Protein AF-A0A1I7K9C9-F1 (afdb_monomer)

Nearest PDB structures (foldseek):
  3zx6-assembly1_B  TM=3.290E-01  e=1.898E+00  Archaeoglobus fulgidus DSM 4304
  3ja6-assembly1_H  TM=3.611E-01  e=2.531E+00  Escherichia coli
  3ja6-assembly1_I  TM=2.956E-01  e=1.507E+00  Escherichia coli

pLDDT: mean 81.46, std 15.08, range [35.09, 97.94]

Structure (mmCIF, N/CA/C/O backbone):
data_AF-A0A1I7K9C9-F1
#
_entry.id   AF-A0A1I7K9C9-F1
#
loop_
_atom_site.group_PDB
_atom_site.id
_atom_site.type_symbol
_atom_site.label_atom_id
_atom_site.label_alt_id
_atom_site.label_comp_id
_atom_site.label_asym_id
_atom_site.label_entity_id
_atom_site.label_seq_id
_atom_site.pdbx_PDB_ins_code
_atom_site.Cartn_x
_atom_site.Cartn_y
_atom_site.Cartn_z
_atom_site.occupancy
_atom_site.B_iso_or_equiv
_atom_site.auth_seq_id
_atom_site.auth_comp_id
_atom_site.auth_asym_id
_atom_site.auth_atom_id
_atom_site.pdbx_PDB_model_num
ATOM 1 N N . MET A 1 1 ? 25.729 -10.335 -30.308 1.00 45.75 1 MET A N 1
ATOM 2 C CA . MET A 1 1 ? 26.594 -9.742 -29.262 1.00 45.75 1 MET A CA 1
ATOM 3 C C . MET A 1 1 ? 25.812 -9.815 -27.961 1.00 45.75 1 MET A C 1
ATOM 5 O O . MET A 1 1 ? 24.692 -9.328 -27.930 1.00 45.75 1 MET A O 1
ATOM 9 N N . SER A 1 2 ? 26.301 -10.582 -26.983 1.00 42.06 2 SER A N 1
ATOM 10 C CA . SER A 1 2 ? 25.492 -11.089 -25.861 1.00 42.06 2 SER A CA 1
ATOM 11 C C . SER A 1 2 ? 25.220 -10.016 -24.796 1.00 42.06 2 SER A C 1
ATOM 13 O O . SER A 1 2 ? 26.134 -9.273 -24.441 1.00 42.06 2 SER A O 1
ATOM 15 N N . ALA A 1 3 ? 23.995 -9.965 -24.261 1.00 51.50 3 ALA A N 1
ATOM 16 C CA . ALA A 1 3 ? 23.466 -8.933 -23.351 1.00 51.50 3 ALA A CA 1
ATOM 17 C C . ALA A 1 3 ? 24.266 -8.707 -22.042 1.00 51.50 3 ALA A C 1
ATOM 19 O O . ALA A 1 3 ? 24.081 -7.695 -21.374 1.00 51.50 3 ALA A O 1
ATOM 20 N N . ALA A 1 4 ? 25.206 -9.595 -21.705 1.00 53.59 4 ALA A N 1
ATOM 21 C CA . ALA A 1 4 ? 26.098 -9.479 -20.547 1.00 53.59 4 ALA A CA 1
ATOM 22 C C . ALA A 1 4 ? 27.213 -8.413 -20.687 1.00 53.59 4 ALA A C 1
ATOM 24 O O . ALA A 1 4 ? 27.973 -8.195 -19.748 1.00 53.59 4 ALA A O 1
ATOM 25 N N . THR A 1 5 ? 27.345 -7.751 -21.842 1.00 61.88 5 THR A N 1
ATOM 26 C CA . THR A 1 5 ? 28.444 -6.798 -22.105 1.00 61.88 5 THR A CA 1
ATOM 27 C C . THR A 1 5 ? 28.165 -5.374 -21.624 1.00 61.88 5 THR A C 1
ATOM 29 O O . THR A 1 5 ? 29.087 -4.703 -21.176 1.00 61.88 5 THR A O 1
ATOM 32 N N . ALA A 1 6 ? 26.917 -4.904 -21.662 1.00 66.69 6 ALA A N 1
ATOM 33 C CA . ALA A 1 6 ? 26.583 -3.517 -21.327 1.00 66.69 6 ALA A CA 1
ATOM 34 C C . ALA A 1 6 ? 26.898 -3.105 -19.867 1.00 66.69 6 ALA A C 1
ATOM 36 O O . ALA A 1 6 ? 27.544 -2.071 -19.686 1.00 66.69 6 ALA A O 1
ATOM 37 N N . PRO A 1 7 ? 26.529 -3.880 -18.823 1.00 73.06 7 PRO A N 1
ATOM 38 C CA . PRO A 1 7 ? 26.845 -3.503 -17.443 1.00 73.06 7 PRO A CA 1
ATOM 39 C C . PRO A 1 7 ? 28.347 -3.586 -17.141 1.00 73.06 7 PRO A C 1
ATOM 41 O O . PRO A 1 7 ? 28.883 -2.701 -16.484 1.00 73.06 7 PRO A O 1
ATOM 44 N N . ALA A 1 8 ? 29.050 -4.585 -17.687 1.00 76.06 8 ALA A N 1
ATOM 45 C CA . ALA A 1 8 ? 30.499 -4.711 -17.532 1.00 76.06 8 ALA A CA 1
ATOM 46 C C . ALA A 1 8 ? 31.256 -3.536 -18.179 1.00 7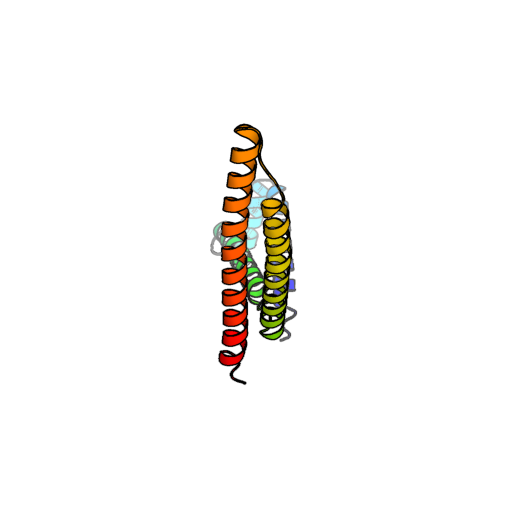6.06 8 ALA A C 1
ATOM 48 O O . ALA A 1 8 ? 32.211 -3.020 -17.602 1.00 76.06 8 ALA A O 1
ATOM 49 N N . LEU A 1 9 ? 30.798 -3.069 -19.347 1.00 78.31 9 LEU A N 1
ATOM 50 C CA . LEU A 1 9 ? 31.356 -1.893 -20.018 1.00 78.31 9 LEU A CA 1
ATOM 51 C C . LEU A 1 9 ? 31.087 -0.595 -19.243 1.00 78.31 9 LEU A C 1
ATOM 53 O O . LEU A 1 9 ? 31.959 0.270 -19.201 1.00 78.31 9 LEU A O 1
ATOM 57 N N . LEU A 1 10 ? 29.919 -0.458 -18.604 1.00 79.44 10 LEU A N 1
ATOM 58 C CA . LEU A 1 10 ? 29.615 0.695 -17.751 1.00 79.44 10 LEU A CA 1
ATOM 59 C C . LEU A 1 10 ? 30.524 0.729 -16.515 1.00 79.44 10 LEU A C 1
ATOM 61 O O . LEU A 1 10 ? 31.087 1.777 -16.204 1.00 79.44 10 LEU A O 1
ATOM 65 N N . THR A 1 11 ? 30.711 -0.414 -15.851 1.00 78.19 11 THR A N 1
ATOM 66 C CA . THR A 1 11 ? 31.623 -0.539 -14.705 1.00 78.19 11 THR A CA 1
ATOM 67 C C . THR A 1 11 ? 33.064 -0.209 -15.092 1.00 78.19 11 THR A C 1
ATOM 69 O O . THR A 1 11 ? 33.723 0.573 -14.408 1.00 78.19 11 THR A O 1
ATOM 72 N N . GLU A 1 12 ? 33.545 -0.731 -16.221 1.00 80.06 12 GLU A N 1
ATOM 73 C CA . GLU A 1 12 ? 34.889 -0.424 -16.718 1.00 80.06 12 GLU A CA 1
ATOM 74 C C . GLU A 1 12 ? 35.057 1.074 -17.022 1.00 80.06 12 GLU A C 1
ATOM 76 O O . GLU A 1 12 ? 36.062 1.689 -16.664 1.00 80.06 12 GLU A O 1
ATOM 81 N N . LEU A 1 13 ? 34.040 1.706 -17.611 1.00 81.69 13 LEU A N 1
ATOM 82 C CA . LEU A 1 13 ? 34.066 3.132 -17.929 1.00 81.69 13 LEU A CA 1
ATOM 83 C C . LEU A 1 13 ? 34.032 4.017 -16.665 1.00 81.69 13 LEU A C 1
ATOM 85 O O . LEU A 1 13 ? 34.717 5.044 -16.615 1.00 81.69 13 LEU A O 1
ATOM 89 N N . GLN A 1 14 ? 33.308 3.601 -15.620 1.00 80.00 14 GLN A N 1
ATOM 90 C CA . GLN A 1 14 ? 33.323 4.237 -14.296 1.00 80.00 14 GLN A CA 1
ATOM 91 C C . GLN A 1 14 ? 34.703 4.130 -13.630 1.00 80.00 14 GLN A C 1
ATOM 93 O O . GLN A 1 14 ? 35.229 5.133 -13.135 1.00 80.00 14 GLN A O 1
ATOM 98 N N . HIS A 1 15 ? 35.327 2.948 -13.663 1.00 82.38 15 HIS A N 1
ATOM 99 C CA . HIS A 1 15 ? 36.679 2.744 -13.139 1.00 82.38 15 HIS A CA 1
ATOM 100 C C . HIS A 1 15 ? 37.711 3.596 -13.883 1.00 82.38 15 HIS A C 1
ATOM 102 O O . HIS A 1 15 ? 38.498 4.305 -13.252 1.00 82.38 15 HIS A O 1
ATOM 108 N N . ALA A 1 16 ? 37.664 3.605 -15.217 1.00 80.12 16 ALA A N 1
ATOM 109 C CA . ALA A 1 16 ? 38.542 4.430 -16.038 1.00 80.12 16 ALA A CA 1
ATOM 110 C C . ALA A 1 16 ? 38.396 5.925 -15.703 1.00 80.12 16 ALA A C 1
ATOM 112 O O . ALA A 1 16 ? 39.396 6.635 -15.581 1.00 80.12 16 ALA A O 1
ATOM 113 N N . HIS A 1 17 ? 37.167 6.410 -15.493 1.00 80.88 17 HIS A N 1
ATOM 114 C CA . HIS A 1 17 ? 36.922 7.795 -15.086 1.00 80.88 17 HIS A CA 1
ATOM 115 C C . HIS A 1 17 ? 37.555 8.117 -13.720 1.00 80.88 17 HIS A C 1
ATOM 117 O O . HIS A 1 17 ? 38.246 9.131 -13.583 1.00 80.88 17 HIS A O 1
ATOM 123 N N . ALA A 1 18 ? 37.370 7.245 -12.725 1.00 80.44 18 ALA A N 1
ATOM 124 C CA . ALA A 1 18 ? 37.925 7.425 -11.383 1.00 80.44 18 ALA A CA 1
ATOM 125 C C . ALA A 1 18 ? 39.463 7.430 -11.379 1.00 80.44 18 ALA A C 1
ATOM 127 O O . ALA A 1 18 ? 40.081 8.295 -10.749 1.00 80.44 18 ALA A O 1
ATOM 128 N N . ILE A 1 19 ? 40.084 6.513 -12.124 1.00 82.12 19 ILE A N 1
ATOM 129 C CA . ILE A 1 19 ? 41.542 6.436 -12.279 1.00 82.12 19 ILE A CA 1
ATOM 130 C C . ILE A 1 19 ? 42.073 7.719 -12.921 1.00 82.12 19 ILE A C 1
ATOM 132 O O . ILE A 1 19 ? 42.960 8.361 -12.359 1.00 82.12 19 ILE A O 1
ATOM 136 N N . ILE A 1 20 ? 41.495 8.149 -14.048 1.00 80.81 20 ILE A N 1
ATOM 137 C CA . ILE A 1 20 ? 41.936 9.354 -14.765 1.00 80.81 20 ILE A CA 1
ATOM 138 C C . ILE A 1 20 ? 41.818 10.593 -13.874 1.00 80.81 20 ILE A C 1
ATOM 140 O O . ILE A 1 20 ? 42.755 11.389 -13.800 1.00 80.81 20 ILE A O 1
ATOM 144 N N . LYS A 1 21 ? 40.702 10.750 -13.154 1.00 80.50 21 LYS A N 1
ATOM 145 C CA . LYS A 1 21 ? 40.495 11.879 -12.238 1.00 80.50 21 LYS A CA 1
ATOM 146 C C . LYS A 1 21 ? 41.531 11.892 -11.112 1.00 80.50 21 LYS A C 1
ATOM 148 O O . LYS A 1 21 ? 42.078 12.947 -10.796 1.00 80.50 21 LYS A O 1
ATOM 153 N N . THR A 1 22 ? 41.835 10.725 -10.552 1.00 84.38 22 THR A N 1
ATOM 154 C CA . THR A 1 22 ? 42.831 10.568 -9.484 1.00 84.38 22 THR A CA 1
ATOM 155 C C . THR A 1 22 ? 44.238 10.892 -9.986 1.00 84.38 22 THR A C 1
ATOM 157 O O . THR A 1 22 ? 44.946 11.684 -9.366 1.00 84.38 22 THR A O 1
ATOM 160 N N . MET A 1 23 ? 44.621 10.360 -11.152 1.00 81.56 23 MET A N 1
ATOM 161 C CA . MET A 1 23 ? 45.909 10.651 -11.786 1.00 81.56 23 MET A CA 1
ATOM 162 C C . MET A 1 23 ? 46.056 12.144 -12.085 1.00 81.56 23 MET A C 1
ATOM 164 O O . MET A 1 23 ? 47.050 12.750 -11.699 1.00 81.56 23 MET A O 1
ATOM 168 N N . LEU A 1 24 ? 45.045 12.773 -12.693 1.00 81.06 24 LEU A N 1
ATOM 169 C CA . LEU A 1 24 ? 45.055 14.215 -12.953 1.00 81.06 24 LEU A CA 1
ATOM 170 C C . LEU A 1 24 ? 45.097 15.044 -11.663 1.00 81.06 24 LEU A C 1
ATOM 172 O O . LEU A 1 24 ? 45.649 16.140 -11.680 1.00 81.06 24 LEU A O 1
ATOM 176 N N . GLY A 1 25 ? 44.542 14.557 -10.552 1.00 81.50 25 GLY A N 1
ATOM 177 C CA . GLY A 1 25 ? 44.637 15.201 -9.239 1.00 81.50 25 GLY A CA 1
ATOM 178 C C . GLY A 1 25 ? 46.055 15.195 -8.657 1.00 81.50 25 GLY A C 1
ATOM 179 O O . GLY A 1 25 ? 46.455 16.180 -8.045 1.00 81.50 25 GLY A O 1
ATOM 180 N N . ALA A 1 26 ? 46.822 14.130 -8.905 1.00 87.75 26 ALA A N 1
ATOM 181 C CA . ALA A 1 26 ? 48.174 13.937 -8.375 1.00 87.75 26 ALA A CA 1
ATOM 182 C C . ALA A 1 26 ? 49.284 14.662 -9.166 1.00 87.75 26 ALA A C 1
ATOM 184 O O . ALA A 1 26 ? 50.393 14.824 -8.661 1.00 87.75 26 ALA A O 1
ATOM 185 N N . LEU A 1 27 ? 49.012 15.092 -10.403 1.00 87.00 27 LEU A N 1
ATOM 186 C CA . LEU A 1 27 ? 49.993 15.779 -11.250 1.00 87.00 27 LEU A CA 1
ATOM 187 C C . LEU A 1 27 ? 50.168 17.257 -10.879 1.00 87.00 27 LEU A C 1
ATOM 189 O O . LEU A 1 27 ? 49.214 17.950 -10.516 1.00 87.00 27 LEU A O 1
ATOM 193 N N . THR A 1 28 ? 51.378 17.780 -11.086 1.00 90.44 28 THR A N 1
ATOM 194 C CA . THR A 1 28 ? 51.625 19.228 -11.049 1.00 90.44 28 THR A CA 1
ATOM 195 C C . THR A 1 28 ? 51.017 19.920 -12.272 1.00 90.44 28 THR A C 1
ATOM 197 O O . THR A 1 28 ? 50.738 19.294 -13.295 1.00 90.44 28 THR A O 1
ATOM 200 N N . ILE A 1 29 ? 50.836 21.240 -12.206 1.00 83.19 29 ILE A N 1
ATOM 201 C CA . ILE A 1 29 ? 50.250 22.027 -13.307 1.00 83.19 29 ILE A CA 1
ATOM 202 C C . ILE A 1 29 ? 51.055 21.868 -14.611 1.00 83.19 29 ILE A C 1
ATOM 204 O O . ILE A 1 29 ? 50.475 21.658 -15.674 1.00 83.19 29 ILE A O 1
ATOM 208 N N . GLN A 1 30 ? 52.387 21.884 -14.529 1.00 86.44 30 GLN A N 1
ATOM 209 C CA . GLN A 1 30 ? 53.274 21.705 -15.687 1.00 86.44 30 GLN A CA 1
ATOM 210 C C . GLN A 1 30 ? 53.139 20.305 -16.304 1.00 86.44 30 GLN A C 1
ATOM 212 O O . GLN A 1 30 ? 53.105 20.159 -17.525 1.00 86.44 30 GLN A O 1
ATOM 217 N N . GLN A 1 31 ? 53.002 19.270 -15.470 1.00 84.75 31 GLN A N 1
ATOM 218 C CA . GLN A 1 31 ? 52.767 17.903 -15.939 1.00 84.75 31 GLN A CA 1
ATOM 219 C C . GLN A 1 31 ? 51.393 17.763 -16.607 1.00 84.75 31 GLN A C 1
ATOM 221 O O . GLN A 1 31 ? 51.292 17.107 -17.641 1.00 84.75 31 GLN A O 1
ATOM 226 N N . LYS A 1 32 ? 50.351 18.422 -16.080 1.00 82.19 32 LYS A N 1
ATOM 227 C CA . LYS A 1 32 ? 49.022 18.450 -16.716 1.00 82.19 32 LYS A CA 1
ATOM 228 C C . LYS A 1 32 ? 49.057 19.128 -18.088 1.00 82.19 32 LYS A C 1
ATOM 230 O O . LYS A 1 32 ? 48.455 18.599 -19.017 1.00 82.19 32 LYS A O 1
ATOM 235 N N . SER A 1 33 ? 49.796 20.234 -18.236 1.00 79.62 33 SER A N 1
ATOM 236 C CA . SER A 1 33 ? 49.986 20.912 -19.534 1.00 79.62 33 SER A CA 1
ATOM 237 C C .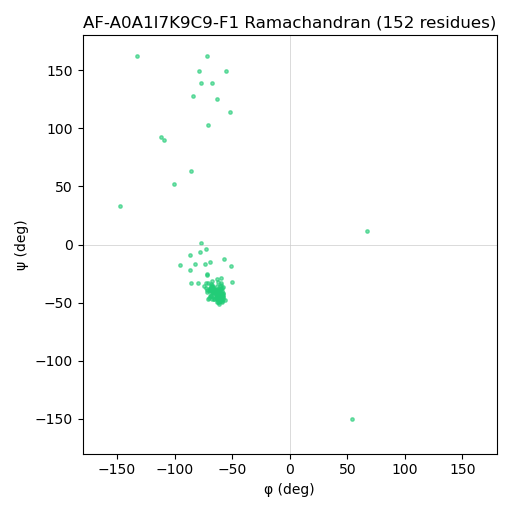 SER A 1 33 ? 50.629 19.985 -20.563 1.00 79.62 33 SER A C 1
ATOM 239 O O . SER A 1 33 ? 50.116 19.822 -21.666 1.00 79.62 33 SER A O 1
ATOM 241 N N . LYS A 1 34 ? 51.696 19.279 -20.170 1.00 84.50 34 LYS A N 1
ATOM 242 C CA . LYS A 1 34 ? 52.381 18.325 -21.049 1.00 84.50 34 LYS A CA 1
ATOM 243 C C . LYS A 1 34 ? 51.481 17.157 -21.468 1.00 84.50 34 LYS A C 1
ATOM 245 O O . LYS A 1 34 ? 51.501 16.750 -22.625 1.00 84.50 34 LYS A O 1
ATOM 250 N N . VAL A 1 35 ? 50.676 16.626 -20.544 1.00 82.62 35 VAL A N 1
ATOM 251 C CA . VAL A 1 35 ? 49.682 15.583 -20.855 1.00 82.62 35 VAL A CA 1
ATOM 252 C C . VAL A 1 35 ? 48.629 16.111 -21.832 1.00 82.62 35 VAL A C 1
ATOM 254 O O . VAL A 1 35 ? 48.263 15.407 -22.769 1.00 82.62 35 VAL A O 1
ATOM 257 N N . HIS A 1 36 ? 48.170 17.351 -21.659 1.00 77.88 36 HIS A N 1
ATOM 258 C CA . HIS A 1 36 ? 47.221 17.977 -22.578 1.00 77.88 36 HIS A CA 1
ATOM 259 C C . H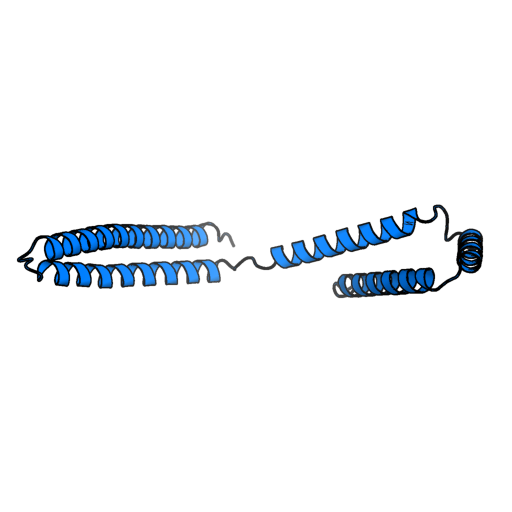IS A 1 36 ? 47.792 18.108 -23.999 1.00 77.88 36 HIS A C 1
ATOM 261 O O . HIS A 1 36 ? 47.142 17.687 -24.954 1.00 77.88 36 HIS A O 1
ATOM 267 N N . GLU A 1 37 ? 49.025 18.598 -24.136 1.00 79.56 37 GLU A N 1
ATOM 268 C CA . GLU A 1 37 ? 49.725 18.711 -25.423 1.00 79.56 37 GLU A CA 1
ATOM 269 C C . GLU A 1 37 ? 49.899 17.349 -26.111 1.00 79.56 37 GLU A C 1
ATOM 271 O O . GLU A 1 37 ? 49.659 17.224 -27.310 1.00 79.56 37 GLU A O 1
ATOM 276 N N . GLN A 1 38 ? 50.252 16.302 -25.357 1.00 81.75 38 GLN A N 1
ATOM 277 C CA . GLN A 1 38 ? 50.383 14.943 -25.894 1.00 81.75 38 GLN A CA 1
ATOM 278 C C . GLN A 1 38 ? 49.042 14.367 -26.365 1.00 81.75 38 GLN A C 1
ATOM 280 O O . GLN A 1 38 ? 48.978 13.738 -27.421 1.00 81.75 38 GLN A O 1
ATOM 285 N N . LEU A 1 39 ? 47.961 14.599 -25.616 1.00 76.94 39 LEU A N 1
ATOM 286 C CA . LEU A 1 39 ? 46.616 14.173 -26.011 1.00 76.94 39 LEU A CA 1
ATOM 287 C C . LEU A 1 39 ? 46.100 14.952 -27.230 1.00 76.94 39 LEU A C 1
ATOM 289 O O . LEU A 1 39 ? 45.393 14.377 -28.060 1.00 76.94 39 LEU A O 1
ATOM 293 N N . ALA A 1 40 ? 46.458 16.232 -27.359 1.00 73.69 40 ALA A N 1
ATOM 294 C CA . ALA A 1 40 ? 46.161 17.044 -28.537 1.00 73.69 40 ALA A CA 1
ATOM 295 C C . ALA A 1 40 ? 46.938 16.552 -29.767 1.00 73.69 40 ALA A C 1
ATOM 297 O O . ALA A 1 40 ? 46.337 16.316 -30.812 1.00 73.69 40 ALA A O 1
ATOM 298 N N . ALA A 1 41 ? 48.240 16.291 -29.624 1.00 77.44 41 ALA A N 1
ATOM 299 C CA . ALA A 1 41 ? 49.080 15.747 -30.693 1.00 77.44 41 ALA A CA 1
ATOM 300 C C . ALA A 1 41 ? 48.623 14.354 -31.164 1.00 77.44 41 ALA A C 1
ATOM 302 O O . ALA A 1 41 ? 48.725 14.035 -32.345 1.00 77.44 41 ALA A O 1
ATOM 303 N N . ALA A 1 42 ? 48.072 13.538 -30.261 1.00 76.00 42 ALA A N 1
ATOM 304 C CA . ALA A 1 42 ? 47.489 12.239 -30.590 1.00 76.00 42 ALA A CA 1
ATOM 305 C C . ALA A 1 42 ? 46.091 12.328 -31.243 1.00 76.00 42 ALA A C 1
ATOM 307 O O . ALA A 1 42 ? 45.472 11.295 -31.493 1.00 76.00 42 ALA A O 1
ATOM 308 N N . GLY A 1 43 ? 45.549 13.533 -31.467 1.00 67.00 43 GLY A N 1
ATOM 309 C CA . GLY A 1 43 ? 44.196 13.735 -32.003 1.00 67.00 43 GLY A CA 1
ATOM 310 C C . GLY A 1 43 ? 43.077 13.298 -31.048 1.00 67.00 43 GLY A C 1
ATOM 311 O O . GLY A 1 43 ? 41.917 13.205 -31.438 1.00 67.00 43 GLY A O 1
ATOM 312 N N . VAL A 1 44 ? 43.410 13.018 -29.784 1.00 67.81 44 VAL A N 1
ATOM 313 C CA . VAL A 1 44 ? 42.465 12.568 -28.751 1.00 67.81 44 VAL A CA 1
ATOM 314 C C . VAL A 1 44 ? 41.801 13.764 -28.056 1.00 67.81 44 VAL A C 1
ATOM 316 O O . VAL A 1 44 ? 40.706 13.629 -27.502 1.00 67.81 44 VAL A O 1
ATOM 319 N N . SER A 1 45 ? 42.428 14.943 -28.105 1.00 57.22 45 SER A N 1
ATOM 320 C CA . SER A 1 45 ? 41.904 16.194 -27.551 1.00 57.22 45 SER A CA 1
ATOM 321 C C . SER A 1 45 ? 41.498 17.165 -28.659 1.00 57.22 45 SER A C 1
ATOM 323 O O . SER A 1 45 ? 42.298 17.994 -29.078 1.00 57.22 45 SER A O 1
ATOM 325 N N . GLY A 1 46 ? 40.238 17.086 -29.091 1.00 52.28 46 GLY A N 1
ATOM 326 C CA . GLY A 1 46 ? 39.599 18.171 -29.841 1.00 52.28 46 GLY A CA 1
ATOM 327 C C . GLY A 1 46 ? 39.106 19.311 -28.940 1.00 52.28 46 GLY A C 1
ATOM 328 O O . GLY A 1 46 ? 39.167 20.461 -29.349 1.00 52.28 46 GLY A O 1
ATOM 329 N N . GLU A 1 47 ? 38.657 19.023 -27.705 1.00 51.81 47 GLU A N 1
ATOM 330 C CA . GLU A 1 47 ? 37.849 19.992 -26.932 1.00 51.81 47 GLU A CA 1
ATOM 331 C C . GLU A 1 47 ? 38.037 19.957 -25.394 1.00 51.81 47 GLU A C 1
ATOM 333 O O . GLU A 1 47 ? 37.102 20.217 -24.644 1.00 51.81 47 GLU A O 1
ATOM 338 N N . GLY A 1 48 ? 39.230 19.655 -24.866 1.00 55.66 48 GLY A N 1
ATOM 339 C CA . GLY A 1 48 ? 39.563 19.937 -23.451 1.00 55.66 48 GLY A CA 1
ATOM 340 C C . GLY A 1 48 ? 38.606 19.370 -22.372 1.00 55.66 48 GLY A C 1
ATOM 341 O O . GLY A 1 48 ? 38.005 18.309 -22.543 1.00 55.66 48 GLY A O 1
ATOM 342 N N . MET A 1 49 ? 38.501 20.063 -21.222 1.00 48.03 49 MET A N 1
ATOM 343 C CA . MET A 1 49 ? 37.723 19.692 -20.010 1.00 48.03 49 MET A CA 1
ATOM 344 C C . MET A 1 49 ? 36.248 19.316 -20.267 1.00 48.03 49 MET A C 1
ATOM 346 O O . MET A 1 49 ? 35.635 18.632 -19.447 1.00 48.03 49 MET A O 1
ATOM 350 N N . THR A 1 50 ? 35.698 19.704 -21.413 1.00 53.94 50 THR A N 1
ATOM 351 C CA . THR A 1 50 ? 34.341 19.397 -21.886 1.00 53.94 50 THR A CA 1
ATOM 352 C C . THR A 1 50 ? 34.102 17.886 -21.989 1.00 53.94 50 THR A C 1
ATOM 354 O O . THR A 1 50 ? 33.085 17.383 -21.516 1.00 53.94 50 THR A O 1
ATOM 357 N N . ARG A 1 51 ? 35.113 17.113 -22.410 1.00 64.44 51 ARG A N 1
ATOM 358 C CA . ARG A 1 51 ? 34.995 15.654 -22.592 1.00 64.44 51 ARG A CA 1
ATOM 359 C C . ARG A 1 51 ? 34.920 14.857 -21.283 1.00 64.44 51 ARG A C 1
ATOM 361 O O . ARG A 1 51 ? 34.389 13.748 -21.253 1.00 64.44 51 ARG A O 1
ATOM 368 N N . ALA A 1 52 ? 35.469 15.387 -20.187 1.00 61.69 52 ALA A N 1
ATOM 369 C CA . ALA A 1 52 ? 35.343 14.763 -18.867 1.00 61.69 52 ALA A CA 1
ATOM 370 C C . ALA A 1 52 ? 33.915 14.911 -18.319 1.00 61.69 52 ALA A C 1
ATOM 372 O O . ALA A 1 52 ? 33.377 13.954 -17.761 1.00 61.69 52 ALA A O 1
ATOM 373 N N . ASN A 1 53 ? 33.301 16.076 -18.547 1.00 59.84 53 ASN A N 1
ATOM 374 C CA . ASN A 1 53 ? 31.909 16.351 -18.195 1.00 59.84 53 ASN A CA 1
ATOM 375 C C . ASN A 1 53 ? 30.942 15.556 -19.084 1.00 59.84 53 ASN A C 1
ATOM 377 O O . ASN A 1 53 ? 29.989 14.976 -18.578 1.00 59.84 53 ASN A O 1
ATOM 381 N N . GLU A 1 54 ? 31.232 15.428 -20.381 1.00 66.81 54 GLU A N 1
ATOM 382 C CA . GLU A 1 54 ? 30.473 14.561 -21.293 1.00 66.81 54 GLU A CA 1
ATOM 383 C C . GLU A 1 54 ? 30.525 13.091 -20.868 1.00 66.81 54 GLU A C 1
ATOM 385 O O . GLU A 1 54 ? 29.505 12.408 -20.863 1.00 66.81 54 GLU A O 1
ATOM 390 N N . ARG A 1 55 ? 31.698 12.588 -20.457 1.00 73.38 55 ARG A N 1
ATOM 391 C CA . ARG A 1 55 ? 31.819 11.215 -19.939 1.00 73.38 55 ARG A CA 1
ATOM 392 C C . ARG A 1 55 ? 31.008 11.012 -18.668 1.00 73.38 55 ARG A C 1
ATOM 394 O O . ARG A 1 55 ? 30.396 9.960 -18.524 1.00 73.38 55 ARG A O 1
ATOM 401 N N . LEU A 1 56 ? 30.998 11.994 -17.767 1.00 73.50 56 LEU A N 1
ATOM 402 C CA . LEU A 1 56 ? 30.166 11.938 -16.569 1.00 73.50 56 LEU A CA 1
ATOM 403 C C . LEU A 1 56 ? 28.677 11.896 -16.943 1.00 73.50 56 LEU A C 1
ATOM 405 O O . LEU A 1 56 ? 27.971 11.008 -16.476 1.00 73.50 56 LEU A O 1
ATOM 409 N N . ALA A 1 57 ? 28.237 12.751 -17.870 1.00 74.69 57 ALA A N 1
ATOM 410 C CA . ALA A 1 57 ? 26.860 12.760 -18.361 1.00 74.69 57 ALA A CA 1
ATOM 411 C C . ALA A 1 57 ? 26.454 11.422 -19.013 1.00 74.69 57 ALA A C 1
ATOM 413 O O . ALA A 1 57 ? 25.342 10.940 -18.808 1.00 74.69 57 ALA A O 1
ATOM 414 N N . VAL A 1 58 ? 27.363 10.774 -19.754 1.00 81.12 58 VAL A N 1
ATOM 415 C CA . VAL A 1 58 ? 27.130 9.440 -20.338 1.00 81.12 58 VAL A CA 1
ATOM 416 C C . VAL A 1 58 ? 27.020 8.358 -19.257 1.00 81.12 58 VAL A C 1
ATOM 418 O O . VAL A 1 58 ? 26.148 7.495 -19.353 1.00 81.12 58 VAL A O 1
ATOM 421 N N . ILE A 1 59 ? 27.862 8.400 -18.218 1.00 80.31 59 ILE A N 1
ATOM 422 C CA . ILE A 1 59 ? 27.775 7.474 -17.075 1.00 80.31 59 ILE A CA 1
ATOM 423 C C . ILE A 1 59 ? 26.441 7.647 -16.347 1.00 80.31 59 ILE A C 1
ATOM 425 O O . ILE A 1 59 ? 25.780 6.655 -16.036 1.00 80.31 59 ILE A O 1
ATOM 429 N N . GLU A 1 60 ? 26.042 8.888 -16.077 1.00 80.38 60 GLU A N 1
ATOM 430 C CA . GLU A 1 60 ? 24.795 9.213 -15.382 1.00 80.38 60 GLU A CA 1
ATOM 431 C C . GLU A 1 60 ? 23.576 8.748 -16.185 1.00 80.38 60 GLU A C 1
ATOM 433 O O . GLU A 1 60 ? 22.721 8.044 -15.645 1.00 80.38 60 GLU A O 1
ATOM 438 N N . ALA A 1 61 ? 23.538 9.035 -17.491 1.00 80.00 61 ALA A N 1
ATOM 439 C CA . ALA A 1 61 ? 22.468 8.588 -18.379 1.00 80.00 61 ALA A CA 1
ATOM 440 C C . ALA A 1 61 ? 22.370 7.053 -18.449 1.00 80.00 61 ALA A C 1
ATOM 442 O O . ALA A 1 61 ? 21.280 6.494 -18.317 1.00 80.00 61 ALA A O 1
ATOM 443 N N . ALA A 1 62 ? 23.501 6.355 -18.592 1.00 79.94 62 ALA A N 1
ATOM 444 C CA . ALA A 1 62 ? 23.530 4.894 -18.647 1.00 79.94 62 ALA A CA 1
ATOM 445 C C . ALA A 1 62 ? 23.126 4.246 -17.310 1.00 79.94 62 ALA A C 1
ATOM 447 O O . ALA A 1 62 ? 22.427 3.231 -17.293 1.00 79.94 62 ALA A O 1
ATOM 448 N N . THR A 1 63 ? 23.518 4.849 -16.184 1.00 78.88 63 THR A N 1
ATOM 449 C CA . THR A 1 63 ? 23.148 4.375 -14.841 1.00 78.88 63 THR A CA 1
ATOM 450 C C . THR A 1 63 ? 21.653 4.563 -14.585 1.00 78.88 63 THR A C 1
ATOM 452 O O . THR A 1 63 ? 20.990 3.627 -14.136 1.00 78.88 63 THR A O 1
ATOM 455 N N . ALA A 1 64 ? 21.096 5.725 -14.940 1.00 77.25 64 ALA A N 1
ATOM 456 C CA . ALA A 1 64 ? 19.662 5.989 -14.835 1.00 77.25 64 ALA A CA 1
ATOM 457 C C . ALA A 1 64 ? 18.843 5.009 -15.691 1.00 77.25 64 ALA A C 1
ATOM 459 O O . ALA A 1 64 ? 17.825 4.483 -15.245 1.00 77.25 64 ALA A O 1
ATOM 460 N N . GLN A 1 65 ? 19.317 4.692 -16.897 1.00 75.81 65 GLN A N 1
ATOM 461 C CA . GLN A 1 65 ? 18.649 3.742 -17.783 1.00 75.81 65 GLN A CA 1
ATOM 462 C C . GLN A 1 65 ? 18.696 2.301 -17.247 1.00 75.81 65 GLN A C 1
ATOM 464 O O . GLN A 1 65 ? 17.700 1.584 -17.334 1.00 75.81 65 GLN A O 1
ATOM 469 N N . ALA A 1 66 ? 19.803 1.889 -16.621 1.00 69.06 66 ALA A N 1
ATOM 470 C CA . ALA A 1 66 ? 19.909 0.591 -15.951 1.00 69.06 66 ALA A CA 1
ATOM 471 C C . ALA A 1 66 ? 18.999 0.487 -14.709 1.00 69.06 66 ALA A C 1
ATOM 473 O O . ALA A 1 66 ? 18.399 -0.562 -14.459 1.00 69.06 66 ALA A O 1
ATOM 474 N N . GLN A 1 67 ? 18.849 1.579 -13.953 1.00 68.88 67 GLN A N 1
ATOM 475 C CA . GLN A 1 67 ? 17.935 1.660 -12.808 1.00 68.88 67 GLN A CA 1
ATOM 476 C C . GLN A 1 67 ? 16.470 1.611 -13.245 1.00 68.88 67 GLN A C 1
ATOM 478 O O . GLN A 1 67 ? 15.686 0.862 -12.667 1.00 68.88 67 GLN A O 1
ATOM 483 N N . LEU A 1 68 ? 16.114 2.341 -14.304 1.00 66.12 68 LEU A N 1
ATOM 484 C CA . LEU A 1 68 ? 14.784 2.289 -14.906 1.00 66.12 68 LEU A CA 1
ATOM 485 C C . LEU A 1 68 ? 14.469 0.886 -15.428 1.00 66.12 68 LEU A C 1
ATOM 487 O O . LEU A 1 68 ? 13.390 0.372 -15.151 1.00 66.12 68 LEU A O 1
ATOM 491 N N . ALA A 1 69 ? 15.410 0.220 -16.102 1.00 64.00 69 ALA A N 1
ATOM 492 C CA . ALA A 1 69 ? 15.238 -1.162 -16.553 1.00 64.00 69 ALA A CA 1
ATOM 493 C C . ALA A 1 69 ? 15.062 -2.152 -15.385 1.00 64.00 69 ALA A C 1
ATOM 495 O O . ALA A 1 69 ? 14.260 -3.079 -15.481 1.00 64.00 69 ALA A O 1
ATOM 496 N N . SER A 1 70 ? 15.750 -1.927 -14.261 1.00 58.53 70 SER A N 1
ATOM 497 C CA . SER A 1 70 ? 15.604 -2.750 -13.050 1.00 58.53 70 SER A CA 1
ATOM 498 C C . SER A 1 70 ? 14.272 -2.500 -12.328 1.00 58.53 70 SER A C 1
ATOM 500 O O . SER A 1 70 ? 13.645 -3.447 -11.863 1.00 58.53 70 SER A O 1
ATOM 502 N N . ALA A 1 71 ? 13.793 -1.253 -12.289 1.00 55.88 71 ALA A N 1
ATOM 503 C CA . ALA A 1 71 ? 12.485 -0.893 -11.732 1.00 55.88 71 ALA A CA 1
ATOM 504 C C . ALA A 1 71 ? 11.319 -1.380 -12.612 1.00 55.88 71 ALA A C 1
ATOM 506 O O . ALA A 1 71 ? 10.282 -1.797 -12.105 1.00 55.88 71 ALA A O 1
ATOM 507 N N . SER A 1 72 ? 11.518 -1.408 -13.932 1.00 56.31 72 SER A N 1
ATOM 508 C CA . SER A 1 72 ? 10.565 -1.964 -14.906 1.00 56.31 72 SER A CA 1
ATOM 509 C C . SER A 1 72 ? 10.436 -3.492 -14.811 1.00 56.31 72 SER A C 1
ATOM 511 O O . SER A 1 72 ? 9.511 -4.066 -15.377 1.00 56.31 72 SER A O 1
ATOM 513 N N . GLY A 1 73 ? 11.368 -4.161 -14.119 1.00 47.97 73 GLY A N 1
ATOM 514 C CA . GLY A 1 73 ? 11.433 -5.617 -13.991 1.00 47.97 73 GLY A CA 1
ATOM 515 C C . GLY A 1 73 ? 10.611 -6.213 -12.844 1.00 47.97 73 GLY A C 1
ATOM 516 O O . GLY A 1 73 ? 10.460 -7.430 -12.790 1.00 47.97 73 GLY A O 1
ATOM 517 N N . GLN A 1 74 ? 10.048 -5.398 -11.946 1.00 52.78 74 GLN A N 1
ATOM 518 C CA . GLN A 1 74 ? 9.141 -5.861 -10.886 1.00 52.78 74 GLN A CA 1
ATOM 519 C C . GLN A 1 74 ? 7.675 -5.600 -11.249 1.00 52.78 74 GLN A C 1
ATOM 521 O O . GLN A 1 74 ? 6.896 -5.046 -10.479 1.00 52.78 74 GLN A O 1
ATOM 526 N N . VAL A 1 75 ? 7.265 -6.046 -12.435 1.00 56.81 75 VAL A N 1
ATOM 527 C CA . VAL A 1 75 ? 5.843 -6.309 -12.663 1.00 56.81 75 VAL A CA 1
ATOM 528 C C . VAL A 1 75 ? 5.524 -7.562 -11.854 1.00 56.81 75 VAL A C 1
ATOM 530 O O . VAL A 1 75 ? 5.910 -8.666 -12.237 1.00 56.81 75 VAL A O 1
ATOM 533 N N . LEU A 1 76 ? 4.875 -7.402 -10.696 1.00 60.31 76 LEU A N 1
ATOM 534 C CA . LEU A 1 76 ? 4.246 -8.533 -10.016 1.00 60.31 76 LEU A CA 1
ATOM 535 C C . LEU A 1 76 ? 3.352 -9.215 -11.052 1.00 60.31 76 LEU A C 1
ATOM 537 O O . LEU A 1 76 ? 2.411 -8.605 -11.556 1.00 60.31 76 LEU A O 1
ATOM 541 N N . GLY A 1 77 ? 3.685 -10.452 -11.428 1.00 70.88 77 GLY A N 1
ATOM 542 C CA . GLY A 1 77 ? 2.873 -11.194 -12.386 1.00 70.88 77 GLY A CA 1
ATOM 543 C C . GLY A 1 77 ? 1.427 -11.258 -11.892 1.00 70.88 77 GLY A C 1
ATOM 544 O O . GLY A 1 77 ? 1.195 -11.289 -10.682 1.00 70.88 77 GLY A O 1
ATOM 545 N N . GLY A 1 78 ? 0.451 -11.305 -12.804 1.00 75.69 78 GLY A N 1
ATOM 546 C CA . GLY A 1 78 ? -0.972 -11.324 -12.433 1.00 75.69 78 GLY A CA 1
ATOM 547 C C . GLY A 1 78 ? -1.310 -12.383 -11.371 1.00 75.69 78 GLY A C 1
ATOM 548 O O . GLY A 1 78 ? -2.125 -12.138 -10.488 1.00 75.69 78 GLY A O 1
ATOM 549 N N . GLY A 1 79 ? -0.606 -13.521 -11.361 1.00 80.44 79 GLY A N 1
ATOM 550 C CA . GLY A 1 79 ? -0.715 -14.523 -10.295 1.00 80.44 79 GLY A CA 1
ATOM 551 C C . GLY A 1 79 ? -0.378 -13.998 -8.891 1.00 80.44 79 GLY A C 1
ATOM 552 O O . GLY A 1 79 ? -1.137 -14.243 -7.959 1.00 80.44 79 GLY A O 1
ATOM 553 N N . ALA A 1 80 ? 0.703 -13.229 -8.738 1.00 83.94 80 ALA A N 1
ATOM 554 C CA . ALA A 1 80 ? 1.094 -12.639 -7.457 1.00 83.94 80 ALA A CA 1
ATOM 555 C C . ALA A 1 80 ? 0.113 -11.543 -7.009 1.00 83.94 80 ALA A C 1
ATOM 557 O O . ALA A 1 80 ? -0.249 -11.486 -5.838 1.00 83.94 80 ALA A O 1
ATOM 558 N N . ILE A 1 81 ? -0.382 -10.719 -7.941 1.00 85.38 81 ILE A N 1
ATOM 559 C CA . ILE A 1 81 ? -1.402 -9.697 -7.640 1.00 85.38 81 ILE A CA 1
ATOM 560 C C . ILE A 1 81 ? -2.698 -10.362 -7.158 1.00 85.38 81 ILE A C 1
ATOM 562 O O . ILE A 1 81 ? -3.266 -9.952 -6.149 1.00 85.38 81 ILE A O 1
ATOM 566 N N . ARG A 1 82 ? -3.137 -11.428 -7.838 1.00 86.31 82 ARG A N 1
ATOM 567 C CA . ARG A 1 82 ? -4.314 -12.212 -7.441 1.00 86.31 82 ARG A CA 1
ATOM 568 C C . ARG A 1 82 ? -4.136 -12.850 -6.067 1.00 86.31 82 ARG A C 1
ATOM 570 O O . ARG A 1 82 ? -5.079 -12.851 -5.284 1.00 86.31 82 ARG A O 1
ATOM 577 N N . GLN A 1 83 ? -2.950 -13.382 -5.781 1.00 86.56 83 GLN A N 1
ATOM 578 C CA . GLN A 1 83 ? -2.647 -13.958 -4.475 1.00 86.56 83 GLN A CA 1
ATOM 579 C C . GLN A 1 83 ? -2.746 -12.901 -3.370 1.00 86.56 83 GLN A C 1
ATOM 581 O O . GLN A 1 83 ? -3.476 -13.111 -2.408 1.00 86.56 83 GLN A O 1
ATOM 586 N N . TYR A 1 84 ? -2.112 -11.737 -3.544 1.00 91.50 84 TYR A N 1
ATOM 587 C CA . TYR A 1 84 ? -2.206 -10.653 -2.563 1.00 91.50 84 TYR A CA 1
ATOM 588 C C . TYR A 1 84 ? -3.636 -10.144 -2.374 1.00 91.50 84 TYR A C 1
ATOM 590 O O . TYR A 1 84 ? -4.045 -9.889 -1.244 1.00 91.50 84 TYR A O 1
ATOM 598 N N . ALA A 1 85 ? -4.415 -10.033 -3.451 1.00 92.19 85 ALA A N 1
ATOM 599 C CA . ALA A 1 85 ? -5.830 -9.692 -3.353 1.00 92.19 85 ALA A CA 1
ATOM 600 C C . ALA A 1 85 ? -6.608 -10.745 -2.540 1.00 92.19 85 ALA A C 1
ATOM 602 O O . ALA A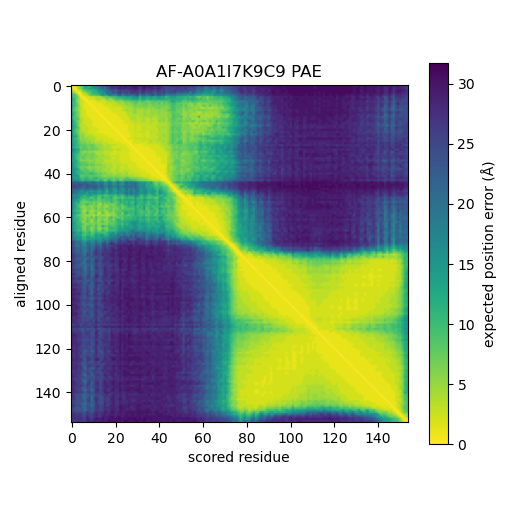 1 85 ? -7.353 -10.394 -1.627 1.00 92.19 85 ALA A O 1
ATOM 603 N N . GLY A 1 86 ? -6.378 -12.037 -2.796 1.00 92.31 86 GLY A N 1
ATOM 604 C CA . GLY A 1 86 ? -6.975 -13.124 -2.016 1.00 92.31 86 GLY A CA 1
ATOM 605 C C . GLY A 1 86 ? -6.629 -13.052 -0.525 1.00 92.31 86 GLY A C 1
ATOM 606 O O . GLY A 1 86 ? -7.519 -13.158 0.318 1.00 92.31 86 GLY A O 1
ATOM 607 N N . ASP A 1 87 ? -5.361 -12.798 -0.197 1.00 94.44 87 ASP A N 1
ATOM 608 C CA . ASP A 1 87 ? -4.902 -12.666 1.189 1.00 94.44 87 ASP A CA 1
ATOM 609 C C . ASP A 1 87 ? -5.555 -11.460 1.891 1.00 94.44 87 ASP A C 1
ATOM 611 O O . ASP A 1 87 ? -6.020 -11.579 3.027 1.00 94.44 87 ASP A O 1
ATOM 615 N N . ILE A 1 88 ? -5.660 -10.308 1.213 1.00 93.75 88 ILE A N 1
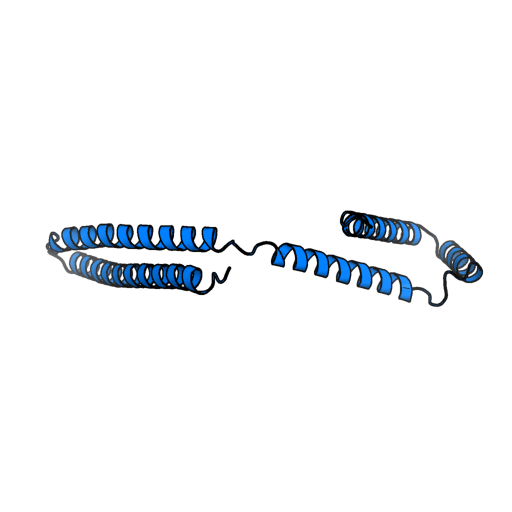ATOM 616 C CA . ILE A 1 88 ? -6.341 -9.113 1.744 1.00 93.75 88 ILE A CA 1
ATOM 617 C C . ILE A 1 88 ? -7.820 -9.408 2.014 1.00 93.75 88 ILE A C 1
ATOM 619 O O . ILE A 1 88 ? -8.315 -9.075 3.092 1.00 93.75 88 ILE A O 1
ATOM 623 N N . SER A 1 89 ? -8.511 -10.061 1.075 1.00 94.75 89 SER A N 1
ATOM 624 C CA . SER A 1 89 ? -9.924 -10.440 1.213 1.00 94.75 89 SER A CA 1
ATOM 625 C C . SER A 1 89 ? -10.135 -11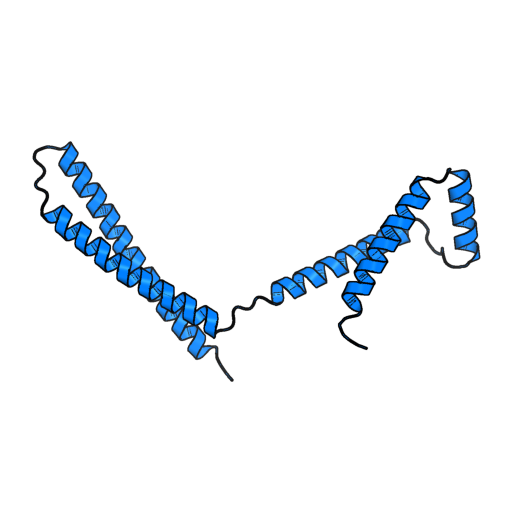.377 2.414 1.00 94.75 89 SER A C 1
ATOM 627 O O . SER A 1 89 ? -10.998 -11.136 3.264 1.00 94.75 89 SER A O 1
ATOM 629 N N . ALA A 1 90 ? -9.267 -12.383 2.579 1.00 93.69 90 ALA A N 1
ATOM 630 C CA . ALA A 1 90 ? -9.304 -13.300 3.718 1.00 93.69 90 ALA A CA 1
ATOM 631 C C . ALA A 1 90 ? -9.018 -12.601 5.062 1.00 93.69 90 ALA A C 1
ATOM 633 O O . ALA A 1 90 ? -9.685 -12.871 6.066 1.00 93.69 90 ALA A O 1
ATOM 634 N N . HIS A 1 91 ? -8.048 -11.684 5.101 1.00 95.38 91 HIS A N 1
ATOM 635 C CA . HIS A 1 91 ? -7.742 -10.905 6.301 1.00 95.38 91 HIS A CA 1
ATOM 636 C C . HIS A 1 91 ? -8.871 -9.945 6.680 1.00 95.38 91 HIS A C 1
ATOM 638 O O . HIS A 1 91 ? -9.201 -9.854 7.863 1.00 95.38 91 HIS A O 1
ATOM 644 N N . ALA A 1 92 ? -9.495 -9.286 5.703 1.00 95.50 92 ALA A N 1
ATOM 645 C CA . ALA A 1 92 ? -10.654 -8.427 5.918 1.00 95.50 92 ALA A CA 1
ATOM 646 C C . ALA A 1 92 ? -11.843 -9.217 6.490 1.00 95.50 92 ALA A C 1
ATOM 648 O O . ALA A 1 92 ? -12.416 -8.820 7.503 1.00 95.50 92 ALA A O 1
ATOM 649 N N . ALA A 1 93 ? -12.136 -10.398 5.936 1.00 92.50 93 ALA A N 1
ATOM 650 C CA . ALA A 1 93 ? -13.172 -11.278 6.475 1.00 92.50 93 ALA A CA 1
ATOM 651 C C . ALA A 1 93 ? -12.879 -11.713 7.923 1.00 92.50 93 ALA A C 1
ATOM 653 O O . ALA A 1 93 ? -13.779 -11.773 8.760 1.00 92.50 93 ALA A O 1
ATOM 654 N N . ARG A 1 94 ? -11.610 -11.985 8.255 1.00 95.44 94 ARG A N 1
ATOM 655 C CA . ARG A 1 94 ? -11.221 -12.330 9.629 1.00 95.44 94 ARG A CA 1
ATOM 656 C C . ARG A 1 94 ? -11.340 -11.147 10.586 1.00 95.44 94 ARG A C 1
ATOM 658 O O . ARG A 1 94 ? -11.748 -11.342 11.729 1.00 95.44 94 ARG A O 1
ATOM 665 N N . LEU A 1 95 ? -10.983 -9.948 10.132 1.00 95.56 95 LEU A N 1
ATOM 666 C CA . LEU A 1 95 ? -11.164 -8.716 10.893 1.00 95.56 95 LEU A CA 1
ATOM 667 C C . LEU A 1 95 ? -12.645 -8.508 11.235 1.00 95.56 95 LEU A C 1
ATOM 669 O O . LEU A 1 95 ? -12.952 -8.211 12.384 1.00 95.56 95 LEU A O 1
ATOM 673 N N . GLU A 1 96 ? -13.552 -8.737 10.282 1.00 95.00 96 GLU A N 1
ATOM 674 C CA . GLU A 1 96 ? -14.996 -8.616 10.513 1.00 95.00 96 GLU A CA 1
ATOM 675 C C . GLU A 1 96 ? -15.490 -9.540 11.636 1.00 95.00 96 GLU A C 1
ATOM 677 O O . GLU A 1 96 ? -16.209 -9.095 12.525 1.00 95.00 96 GLU A O 1
ATOM 682 N N . ILE A 1 97 ? -15.042 -10.800 11.664 1.00 95.56 97 ILE A N 1
ATOM 683 C CA . ILE A 1 97 ? -15.394 -11.749 12.737 1.00 95.56 97 ILE A CA 1
ATOM 684 C C . ILE A 1 97 ? -14.921 -11.242 14.106 1.00 95.56 97 ILE A C 1
ATOM 686 O O . ILE A 1 97 ? -15.663 -11.305 15.082 1.00 95.56 97 ILE A O 1
ATOM 690 N N . LEU A 1 98 ? -13.687 -10.736 14.188 1.00 96.69 98 LEU A N 1
ATOM 691 C CA . LEU A 1 98 ? -13.133 -10.233 15.448 1.00 96.69 98 LEU A CA 1
ATOM 692 C C . LEU A 1 98 ? -13.875 -8.991 15.944 1.00 96.69 98 LEU A C 1
ATOM 694 O O . LEU A 1 98 ? -14.077 -8.840 17.144 1.00 96.69 98 LEU A O 1
ATOM 698 N N . LEU A 1 99 ? -14.279 -8.105 15.038 1.00 96.94 99 LEU A N 1
ATOM 699 C CA . LEU A 1 99 ? -15.017 -6.895 15.390 1.00 96.94 99 LEU A CA 1
ATOM 700 C C . LEU A 1 99 ? -16.469 -7.199 15.789 1.00 96.94 99 LEU A C 1
ATOM 702 O O . LEU A 1 99 ? -16.987 -6.545 16.690 1.00 96.94 99 LEU A O 1
ATOM 706 N N . LEU A 1 100 ? -17.105 -8.215 15.195 1.00 95.69 100 LEU A N 1
ATOM 707 C CA . LEU A 1 100 ? -18.403 -8.720 15.662 1.00 95.69 100 LEU A CA 1
ATOM 708 C C . LEU A 1 100 ? -18.317 -9.254 17.097 1.00 95.69 100 LEU A C 1
ATOM 710 O O . LEU A 1 100 ? -19.145 -8.898 17.928 1.00 95.69 100 LEU A O 1
ATOM 714 N N . GLU A 1 101 ? -17.265 -10.010 17.423 1.00 97.62 101 GLU A N 1
ATOM 715 C CA . GLU A 1 101 ? -17.026 -10.454 18.803 1.00 97.62 101 GLU A CA 1
ATOM 716 C C . GLU A 1 101 ? -16.832 -9.261 19.758 1.00 97.62 101 GLU A C 1
ATOM 718 O O . GLU A 1 101 ? -17.273 -9.308 20.905 1.00 97.62 101 GLU A O 1
ATOM 723 N N . VAL A 1 102 ? -16.201 -8.168 19.308 1.00 97.25 102 VAL A N 1
ATOM 724 C CA . VAL A 1 102 ? -16.093 -6.941 20.116 1.00 97.25 102 VAL A CA 1
ATOM 725 C C . VAL A 1 102 ? -17.474 -6.354 20.404 1.00 97.25 102 VAL A C 1
ATOM 727 O O . VAL A 1 102 ? -17.728 -6.026 21.561 1.00 97.25 102 VAL A O 1
ATOM 730 N N . PHE A 1 103 ? -18.372 -6.265 19.417 1.00 97.31 103 PHE A N 1
ATOM 731 C CA . PHE A 1 103 ? -19.749 -5.813 19.655 1.00 97.31 103 PHE A CA 1
ATOM 732 C C . PHE A 1 103 ? -20.472 -6.691 20.679 1.00 97.31 103 PHE A C 1
ATOM 734 O O . PHE A 1 103 ? -20.993 -6.159 21.657 1.00 97.31 103 PHE A O 1
ATOM 741 N N . ASP A 1 104 ? -20.390 -8.017 20.544 1.00 96.88 104 ASP A N 1
ATOM 742 C CA . ASP A 1 104 ? -20.997 -8.950 21.504 1.00 96.88 104 ASP A CA 1
ATOM 743 C C . ASP A 1 104 ? -20.474 -8.727 22.935 1.00 96.88 104 ASP A C 1
ATOM 745 O O . ASP A 1 104 ? -21.214 -8.844 23.918 1.00 96.88 104 ASP A O 1
ATOM 749 N N . LYS A 1 105 ? -19.185 -8.387 23.088 1.00 96.38 105 LYS A N 1
ATOM 750 C CA . LYS A 1 105 ? -18.616 -8.035 24.397 1.00 96.38 105 LYS A CA 1
ATOM 751 C C . LYS A 1 105 ? 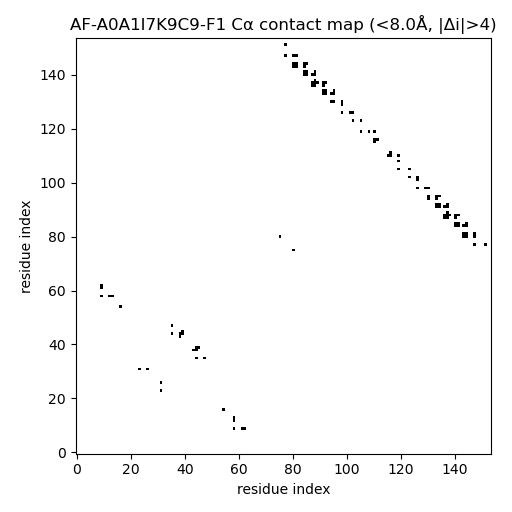-19.087 -6.677 24.898 1.00 96.38 105 LYS A C 1
ATOM 753 O O . LYS A 1 105 ? -19.350 -6.568 26.096 1.00 96.38 105 LYS A O 1
ATOM 758 N N . LEU A 1 106 ? -19.174 -5.665 24.034 1.00 95.75 106 LEU A N 1
ATOM 759 C CA . LEU A 1 106 ? -19.638 -4.327 24.406 1.00 95.75 106 LEU A CA 1
ATOM 760 C C . LEU A 1 106 ? -21.098 -4.353 24.873 1.00 95.75 106 LEU A C 1
ATOM 762 O O . LEU A 1 106 ? -21.391 -3.779 25.919 1.00 95.75 106 LEU A O 1
ATOM 766 N N . ASP A 1 107 ? -21.970 -5.101 24.192 1.00 93.50 107 ASP A N 1
ATOM 767 C CA . ASP A 1 107 ? -23.384 -5.276 24.562 1.00 93.50 107 ASP A CA 1
ATOM 768 C C . ASP A 1 107 ? -23.561 -5.893 25.961 1.00 93.50 107 ASP A C 1
ATOM 770 O O . ASP A 1 107 ? -24.536 -5.632 26.675 1.00 93.50 107 ASP A O 1
ATOM 774 N N . GLY A 1 108 ? -22.593 -6.709 26.390 1.00 94.38 108 GLY A N 1
ATOM 775 C CA . GLY A 1 108 ? -22.554 -7.285 27.732 1.00 94.38 108 GLY A CA 1
ATOM 776 C C . GLY A 1 108 ? -22.183 -6.287 28.837 1.00 94.38 108 GLY A C 1
ATOM 777 O O . GLY A 1 108 ? -22.415 -6.569 30.019 1.00 94.38 108 GLY A O 1
ATOM 778 N N . ILE A 1 109 ? -21.614 -5.128 28.494 1.00 95.62 109 ILE A N 1
ATOM 779 C CA . ILE A 1 109 ? -21.189 -4.114 29.461 1.00 95.62 109 ILE A CA 1
ATOM 780 C C . ILE A 1 109 ? -22.387 -3.244 29.840 1.00 95.62 109 ILE A C 1
ATOM 782 O O . ILE A 1 109 ? -23.065 -2.666 29.000 1.00 95.62 109 ILE A O 1
ATOM 786 N N . LYS A 1 110 ? -22.627 -3.102 31.149 1.00 95.81 110 LYS A N 1
ATOM 787 C CA . LYS A 1 110 ? -23.660 -2.215 31.705 1.00 95.81 110 LYS A CA 1
ATOM 788 C C . LYS A 1 110 ? -22.997 -1.059 32.454 1.00 95.81 110 LYS A C 1
ATOM 790 O O . LYS A 1 110 ? -22.700 -1.222 33.641 1.00 95.81 110 LYS A O 1
ATOM 795 N N . PRO A 1 111 ? -22.749 0.091 31.799 1.00 94.50 111 PRO A N 1
ATOM 796 C CA . PRO A 1 111 ? -22.063 1.212 32.427 1.00 94.50 111 PRO A CA 1
ATOM 797 C C . PRO A 1 111 ? -22.869 1.759 33.606 1.00 94.50 111 PRO A C 1
ATOM 799 O O . PRO A 1 111 ? -24.037 2.119 33.444 1.00 94.50 111 PRO A O 1
ATOM 802 N N . GLN A 1 112 ? -22.236 1.834 34.778 1.00 96.06 112 GLN A N 1
ATOM 803 C CA . GLN A 1 112 ? -22.830 2.400 35.999 1.00 96.06 112 GLN A CA 1
ATOM 804 C C . GLN A 1 112 ? -22.459 3.875 36.200 1.00 96.06 112 GLN A C 1
ATOM 806 O O . GLN A 1 112 ? -23.120 4.588 36.950 1.00 96.06 112 GLN A O 1
ATOM 811 N N . ASP A 1 113 ? -21.417 4.339 35.515 1.00 97.56 113 ASP A N 1
ATOM 812 C CA . ASP A 1 113 ? -20.904 5.700 35.583 1.00 97.56 113 ASP A CA 1
ATOM 813 C C . ASP A 1 113 ? -20.665 6.280 34.178 1.00 97.56 113 ASP A C 1
ATOM 815 O O . ASP A 1 113 ? -20.587 5.564 33.172 1.00 97.56 113 ASP A O 1
ATOM 819 N N . GLN A 1 114 ? -20.555 7.607 34.114 1.00 96.69 114 GLN A N 1
ATOM 820 C CA . GLN A 1 114 ? -20.416 8.339 32.857 1.00 96.69 114 GLN A CA 1
ATOM 821 C C . GLN A 1 114 ? -19.081 8.060 32.151 1.00 96.69 114 GLN A C 1
ATOM 823 O O . GLN A 1 114 ? -19.038 8.091 30.920 1.00 96.69 114 GLN A O 1
ATOM 828 N N . ALA A 1 115 ? -18.003 7.785 32.892 1.00 97.25 115 ALA A N 1
ATOM 829 C CA . ALA A 1 115 ? -16.694 7.532 32.297 1.00 97.25 115 ALA A CA 1
ATOM 830 C C . ALA A 1 115 ? -16.696 6.184 31.567 1.00 97.25 115 ALA A C 1
ATOM 832 O O . ALA A 1 115 ? -16.309 6.121 30.401 1.00 97.25 115 ALA A O 1
ATOM 833 N N . THR A 1 116 ? -17.234 5.141 32.203 1.00 95.50 116 THR A N 1
ATOM 834 C CA . THR A 1 116 ? -17.413 3.824 31.579 1.00 95.50 116 THR A CA 1
ATOM 835 C C . THR A 1 116 ? -18.337 3.900 30.363 1.00 95.50 116 THR A C 1
ATOM 837 O O . THR A 1 116 ? -18.026 3.307 29.335 1.00 95.50 116 THR A O 1
ATOM 840 N N . ARG A 1 117 ? -19.438 4.667 30.431 1.00 97.12 117 ARG A N 1
ATOM 841 C CA . ARG A 1 117 ? -20.347 4.841 29.283 1.00 97.12 117 ARG A CA 1
ATOM 842 C C . ARG A 1 117 ? -19.637 5.488 28.097 1.00 97.12 117 ARG A C 1
ATOM 844 O O . ARG A 1 117 ? -19.655 4.941 27.005 1.00 97.12 117 ARG A O 1
ATOM 851 N N . SER A 1 118 ? -18.930 6.588 28.349 1.00 97.38 118 SER A N 1
ATOM 852 C CA . SER A 1 118 ? -18.182 7.309 27.312 1.00 97.38 118 SER A CA 1
ATOM 853 C C . SER A 1 118 ? -17.109 6.430 26.655 1.00 97.38 118 SER A C 1
ATOM 855 O O . SER A 1 118 ? -16.856 6.552 25.460 1.00 97.38 118 SER A O 1
ATOM 857 N N . ALA A 1 119 ? -16.479 5.536 27.425 1.00 96.94 119 ALA A N 1
ATOM 858 C CA . ALA A 1 119 ? -15.508 4.585 26.895 1.00 96.94 119 ALA A CA 1
ATOM 859 C C . ALA A 1 119 ? -16.165 3.518 26.003 1.00 96.94 119 ALA A C 1
ATOM 861 O O . ALA A 1 119 ? -15.645 3.250 24.923 1.00 96.94 119 ALA A O 1
ATOM 862 N N . VAL A 1 120 ? -17.302 2.945 26.418 1.00 96.94 120 VAL A N 1
ATOM 863 C CA . VAL A 1 120 ? -18.066 1.982 25.601 1.00 96.94 120 VAL A CA 1
ATOM 864 C C . VAL A 1 120 ? -18.489 2.621 24.278 1.00 96.94 120 VAL A C 1
ATOM 866 O O . VAL A 1 120 ? -18.167 2.071 23.228 1.00 96.94 120 VAL A O 1
ATOM 869 N N . ASP A 1 121 ? -19.073 3.822 24.318 1.00 96.56 121 ASP A N 1
ATOM 870 C CA . ASP A 1 121 ? -19.516 4.551 23.122 1.00 96.56 121 ASP A CA 1
ATOM 871 C C . ASP A 1 121 ? -18.346 4.820 22.149 1.00 96.56 121 ASP A C 1
ATOM 873 O O . ASP A 1 121 ? -18.473 4.693 20.928 1.00 96.56 121 ASP A O 1
ATOM 877 N N . ALA A 1 122 ? -17.168 5.172 22.680 1.00 97.88 122 ALA A N 1
ATOM 878 C CA . ALA A 1 122 ? -15.975 5.410 21.871 1.00 97.88 122 ALA A CA 1
ATOM 879 C C . ALA A 1 122 ? -15.470 4.130 21.184 1.00 97.88 122 ALA A C 1
ATOM 881 O O . ALA A 1 122 ? -15.096 4.168 20.007 1.00 97.88 122 ALA A O 1
ATOM 882 N N . VAL A 1 123 ? -15.471 2.997 21.895 1.00 97.31 123 VAL A N 1
ATOM 883 C CA . VAL A 1 123 ? -15.069 1.705 21.322 1.00 97.31 123 VAL A CA 1
ATOM 884 C C . VAL A 1 123 ? -16.101 1.223 20.303 1.00 97.31 123 VAL A C 1
ATOM 886 O O . VAL A 1 123 ? -15.709 0.730 19.249 1.00 97.31 123 VAL A O 1
ATOM 889 N N . GLU A 1 124 ? -17.396 1.419 20.546 1.00 96.44 124 GLU A N 1
ATOM 890 C CA . GLU A 1 124 ? -18.467 1.076 19.601 1.00 96.44 124 GLU A CA 1
ATOM 891 C C . GLU A 1 124 ? -18.342 1.876 18.292 1.00 96.44 124 GLU A C 1
ATOM 893 O O . GLU A 1 124 ? -18.367 1.311 17.193 1.00 96.44 124 GLU A O 1
ATOM 898 N N . CYS A 1 125 ? -18.096 3.186 18.398 1.00 97.62 125 CYS A N 1
ATOM 899 C CA . CYS A 1 125 ? -17.852 4.060 17.251 1.00 97.62 125 CYS A CA 1
ATOM 900 C C . CYS A 1 125 ? -16.617 3.617 16.446 1.00 97.62 125 CYS A C 1
ATOM 902 O O . CYS A 1 125 ? -16.678 3.490 15.216 1.00 97.62 125 CYS A O 1
ATOM 904 N N . PHE A 1 126 ? -15.507 3.318 17.132 1.00 97.94 126 PHE A N 1
ATOM 905 C CA . PHE A 1 126 ? -14.298 2.793 16.497 1.00 97.94 126 PHE A CA 1
ATOM 906 C C . PHE A 1 126 ? -14.561 1.458 15.789 1.00 97.94 126 PHE A C 1
ATOM 908 O O . PHE A 1 126 ? -14.202 1.304 14.622 1.00 97.94 126 PHE A O 1
ATOM 915 N N . THR A 1 127 ? -15.217 0.517 16.469 1.00 97.06 127 THR A N 1
ATOM 916 C CA . THR A 1 127 ? -15.501 -0.834 15.959 1.00 97.06 127 THR A CA 1
ATOM 917 C C . THR A 1 127 ? -16.396 -0.765 14.722 1.00 97.06 127 THR A C 1
ATOM 919 O O . THR A 1 127 ? -16.125 -1.433 13.726 1.00 97.06 127 THR A O 1
ATOM 922 N N . THR A 1 128 ? -17.384 0.134 14.716 1.00 96.62 128 THR A N 1
ATOM 923 C CA . THR A 1 128 ? -18.244 0.402 13.551 1.00 96.62 128 THR A CA 1
ATOM 924 C C . THR A 1 128 ? -17.446 0.935 12.359 1.00 96.62 128 THR A C 1
ATOM 926 O O . THR A 1 128 ? -17.592 0.450 11.234 1.00 96.62 128 THR A O 1
ATOM 929 N N . CYS A 1 129 ? -16.564 1.913 12.588 1.00 97.62 129 CYS A N 1
ATOM 930 C CA . CYS A 1 129 ? -15.695 2.448 11.538 1.00 97.62 129 CYS A CA 1
ATOM 931 C C . CYS A 1 129 ? -14.734 1.379 10.997 1.00 97.62 129 CYS A C 1
ATOM 933 O O . CYS A 1 129 ? -14.543 1.269 9.784 1.00 97.62 129 CYS A O 1
ATOM 935 N N . ALA A 1 130 ? -14.153 0.572 11.886 1.00 97.50 130 ALA A N 1
ATOM 936 C CA . ALA A 1 130 ? -13.256 -0.516 11.524 1.00 97.50 130 ALA A CA 1
ATOM 937 C C . ALA A 1 130 ? -13.976 -1.594 10.697 1.00 97.50 130 ALA A C 1
ATOM 939 O O . ALA A 1 130 ? -13.434 -2.026 9.681 1.00 97.50 130 ALA A O 1
ATOM 940 N N . MET A 1 131 ? -15.216 -1.953 11.059 1.00 96.56 131 MET A N 1
ATOM 941 C CA . MET A 1 131 ? -16.044 -2.901 10.301 1.00 96.56 131 MET A CA 1
ATOM 942 C C . MET A 1 131 ? -16.278 -2.416 8.878 1.00 96.56 131 MET A C 1
ATOM 944 O O . MET A 1 131 ? -16.052 -3.150 7.918 1.00 96.56 131 MET A O 1
ATOM 948 N N . ARG A 1 132 ? -16.682 -1.150 8.732 1.00 96.62 132 ARG A N 1
ATOM 949 C CA . ARG A 1 132 ? -16.914 -0.551 7.418 1.00 96.62 132 ARG A CA 1
ATOM 950 C C . ARG A 1 132 ? -15.654 -0.573 6.553 1.00 96.62 132 ARG A C 1
ATOM 952 O O . ARG A 1 132 ? -15.737 -0.893 5.372 1.00 96.62 132 ARG A O 1
ATOM 959 N N . ASN A 1 133 ? -14.498 -0.258 7.133 1.00 95.50 133 ASN A N 1
ATOM 960 C CA . ASN A 1 133 ? 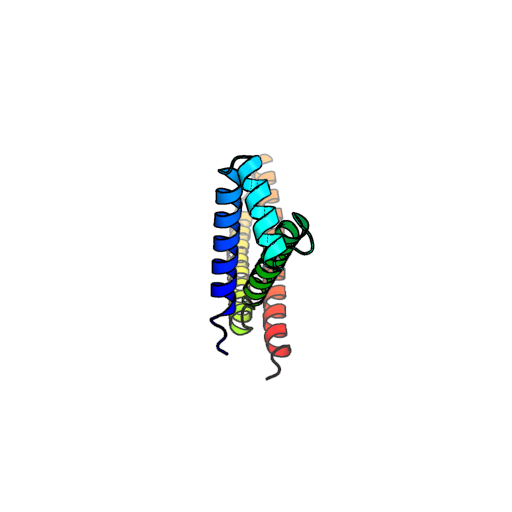-13.227 -0.318 6.413 1.00 95.50 133 ASN A CA 1
ATOM 961 C C . ASN A 1 133 ? -12.857 -1.752 6.013 1.00 95.50 133 ASN A C 1
ATOM 963 O O . ASN A 1 133 ? -12.396 -1.949 4.893 1.00 95.50 133 ASN A O 1
ATOM 967 N N . GLY A 1 134 ? -13.107 -2.747 6.871 1.00 95.25 134 GLY A N 1
ATOM 968 C CA . GLY A 1 134 ? -12.926 -4.163 6.534 1.00 95.25 134 GLY A CA 1
ATOM 969 C C . GLY A 1 134 ? -13.735 -4.571 5.300 1.00 95.25 134 GLY A C 1
ATOM 970 O O . GLY A 1 134 ? -13.169 -5.102 4.345 1.00 95.25 134 GLY A O 1
ATOM 971 N N . VAL A 1 135 ? -15.020 -4.207 5.258 1.00 94.75 135 VAL A N 1
ATOM 972 C CA . VAL A 1 135 ? -15.891 -4.485 4.103 1.00 94.75 135 VAL A CA 1
ATOM 973 C C . VAL A 1 135 ? -15.351 -3.835 2.825 1.00 94.75 135 VAL A C 1
ATOM 975 O O . VAL A 1 135 ? -15.227 -4.509 1.805 1.00 94.75 135 VAL A O 1
ATOM 978 N N . LEU A 1 136 ? -14.959 -2.558 2.886 1.00 95.88 136 LEU A N 1
ATOM 979 C CA . LEU A 1 136 ? -14.390 -1.846 1.734 1.00 95.88 136 LEU A CA 1
ATOM 980 C C . LEU A 1 136 ? -13.074 -2.474 1.249 1.00 95.88 136 LEU A C 1
ATOM 982 O O . LEU A 1 136 ? -12.835 -2.552 0.046 1.00 95.88 136 LEU A O 1
ATOM 986 N N . MET A 1 137 ? -12.222 -2.940 2.168 1.00 95.31 137 MET A N 1
ATOM 987 C CA . MET A 1 137 ? -10.981 -3.640 1.820 1.00 95.31 137 MET A CA 1
ATOM 988 C C . MET A 1 137 ? -11.262 -4.953 1.090 1.00 95.31 137 MET A C 1
ATOM 990 O O . MET A 1 137 ? -10.584 -5.253 0.107 1.00 95.31 137 MET A O 1
ATOM 994 N N . ARG A 1 138 ? -12.266 -5.715 1.540 1.00 94.50 138 ARG A N 1
ATOM 995 C CA . ARG A 1 138 ? -12.692 -6.950 0.874 1.00 94.50 138 ARG A CA 1
ATOM 996 C C . ARG A 1 138 ? -13.227 -6.671 -0.530 1.00 94.50 138 ARG A C 1
ATOM 998 O O . ARG A 1 138 ? -12.754 -7.277 -1.483 1.00 94.50 138 ARG A O 1
ATOM 1005 N N . GLU A 1 139 ? -14.138 -5.710 -0.671 1.00 94.69 139 GLU A N 1
ATOM 1006 C CA . GLU A 1 139 ? -14.702 -5.328 -1.973 1.00 94.69 139 GLU A CA 1
ATOM 1007 C C . GLU A 1 139 ? -13.620 -4.865 -2.958 1.00 94.69 139 GLU A C 1
ATOM 1009 O O . GLU A 1 139 ? -13.616 -5.272 -4.120 1.00 94.69 139 GLU A O 1
ATOM 1014 N N . ALA A 1 140 ? -12.670 -4.047 -2.497 1.00 93.75 140 ALA A N 1
ATOM 1015 C CA . ALA A 1 140 ? -11.552 -3.598 -3.319 1.00 93.75 140 ALA A CA 1
ATOM 1016 C C . ALA A 1 140 ? -10.646 -4.766 -3.740 1.00 93.75 140 ALA A C 1
ATOM 1018 O O . ALA A 1 140 ? -10.213 -4.831 -4.891 1.00 93.75 140 ALA A O 1
ATOM 1019 N N . ALA A 1 141 ? -10.373 -5.704 -2.832 1.00 92.38 141 ALA A N 1
ATOM 1020 C CA . ALA A 1 141 ? -9.589 -6.893 -3.137 1.00 92.38 141 ALA A CA 1
ATOM 1021 C C . ALA A 1 141 ? -10.277 -7.782 -4.185 1.00 92.38 141 ALA A C 1
ATOM 1023 O O . ALA A 1 141 ? -9.633 -8.214 -5.143 1.00 92.38 141 ALA A O 1
ATOM 1024 N N . ASP A 1 142 ? -11.588 -7.986 -4.065 1.00 91.12 142 ASP A N 1
ATOM 1025 C CA . ASP A 1 142 ? -12.366 -8.770 -5.025 1.00 91.12 142 ASP A CA 1
ATOM 1026 C C . ASP A 1 142 ? -12.382 -8.101 -6.414 1.00 91.12 142 ASP A C 1
ATOM 1028 O O . ASP A 1 142 ? -12.203 -8.774 -7.433 1.00 91.12 142 ASP A O 1
ATOM 1032 N N . GLN A 1 143 ? -12.491 -6.767 -6.473 1.00 92.12 143 GLN A N 1
ATOM 1033 C CA . GLN A 1 143 ? -12.378 -6.000 -7.722 1.00 92.12 143 GLN A CA 1
ATOM 1034 C C . GLN A 1 143 ? -10.991 -6.134 -8.362 1.00 92.12 143 GLN A C 1
ATOM 1036 O O . GLN A 1 143 ? -10.889 -6.361 -9.566 1.00 92.12 143 GLN A O 1
ATOM 1041 N N . ILE A 1 144 ? -9.915 -6.041 -7.573 1.00 89.62 144 ILE A N 1
ATOM 1042 C CA . ILE A 1 144 ? -8.544 -6.239 -8.068 1.00 89.62 144 ILE A CA 1
ATOM 1043 C C . ILE A 1 144 ? -8.382 -7.655 -8.631 1.00 89.62 144 ILE A C 1
ATOM 1045 O O . ILE A 1 144 ? -7.834 -7.830 -9.720 1.00 89.62 144 ILE A O 1
ATOM 1049 N N . ALA A 1 145 ? -8.887 -8.672 -7.928 1.00 88.19 145 ALA A N 1
ATOM 1050 C CA . ALA A 1 145 ? -8.833 -10.052 -8.395 1.00 88.19 145 ALA A CA 1
ATOM 1051 C C . ALA A 1 145 ? -9.602 -10.248 -9.715 1.00 88.19 145 ALA A C 1
ATOM 1053 O O . ALA A 1 145 ? -9.109 -10.957 -10.598 1.00 88.19 145 ALA A O 1
ATOM 1054 N N . ALA A 1 146 ? -10.761 -9.600 -9.874 1.00 86.62 146 ALA A N 1
ATOM 1055 C CA . ALA A 1 146 ? -11.547 -9.618 -11.108 1.00 86.62 146 ALA A CA 1
ATOM 1056 C C . ALA A 1 146 ? -10.815 -8.928 -12.272 1.00 86.62 146 ALA A C 1
ATOM 1058 O O . ALA A 1 146 ? -10.666 -9.522 -13.338 1.00 86.62 146 ALA A O 1
ATOM 1059 N N . LEU A 1 147 ? -10.248 -7.738 -12.049 1.00 86.88 147 LEU A N 1
ATOM 1060 C CA . LEU A 1 147 ? -9.479 -7.007 -13.065 1.00 86.88 147 LEU A CA 1
ATOM 1061 C C . LEU A 1 147 ? -8.259 -7.796 -13.561 1.00 86.88 147 LEU A C 1
ATOM 1063 O O . LEU A 1 147 ? -7.904 -7.725 -14.733 1.00 86.88 147 LEU A O 1
ATOM 1067 N N . VAL A 1 148 ? -7.632 -8.594 -12.694 1.00 83.25 148 VAL A N 1
ATOM 1068 C CA . VAL A 1 148 ? -6.527 -9.486 -13.076 1.00 83.25 148 VAL A CA 1
ATOM 1069 C C . VAL A 1 148 ? -7.001 -10.684 -13.917 1.00 83.25 148 VAL A C 1
ATOM 1071 O O . VAL A 1 148 ? -6.211 -11.238 -14.679 1.00 83.25 148 VAL A O 1
ATOM 1074 N N . VAL A 1 149 ? -8.265 -11.115 -13.801 1.00 78.12 149 VAL A N 1
ATOM 1075 C CA . VAL A 1 149 ? -8.868 -12.090 -14.734 1.00 78.12 149 VAL A CA 1
ATOM 1076 C C . VAL A 1 149 ? -9.111 -11.436 -16.092 1.00 78.12 149 VAL A C 1
ATOM 1078 O O . VAL A 1 149 ? -8.759 -12.018 -17.111 1.00 78.12 149 VAL A O 1
ATOM 1081 N N . GLU A 1 150 ? -9.691 -10.236 -16.103 1.00 73.06 150 GLU A N 1
ATOM 1082 C CA . GLU A 1 150 ? -10.122 -9.545 -17.326 1.00 73.06 150 GLU A CA 1
ATOM 1083 C C . GLU A 1 150 ? -8.954 -8.963 -18.137 1.00 73.06 150 GLU A C 1
ATOM 1085 O O . GLU A 1 150 ? -8.974 -8.997 -19.365 1.00 73.06 150 GLU A O 1
ATOM 1090 N N .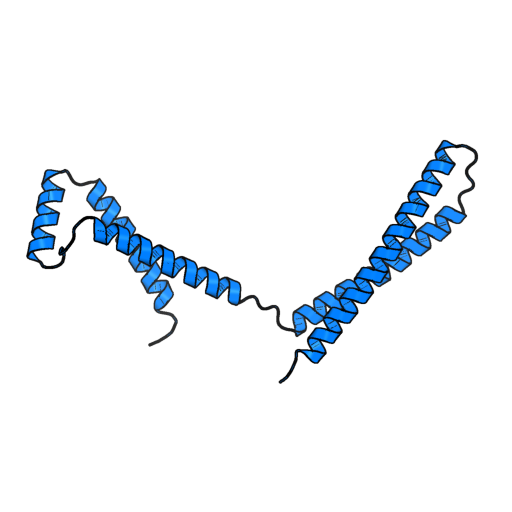 GLY A 1 151 ? -7.906 -8.473 -17.466 1.00 62.94 151 GLY A N 1
ATOM 1091 C CA . GLY A 1 151 ? -6.681 -7.964 -18.093 1.00 62.94 151 GLY A CA 1
ATOM 1092 C C . GLY A 1 151 ? -5.712 -9.054 -18.565 1.00 62.94 151 GLY A C 1
ATOM 1093 O O . GLY A 1 151 ? -4.710 -8.744 -19.207 1.00 62.94 151 GLY A O 1
ATOM 1094 N N . GLY A 1 152 ? -5.998 -10.323 -18.260 1.00 53.16 152 GLY A N 1
ATOM 1095 C CA . GLY A 1 152 ? -5.254 -11.487 -18.736 1.00 53.16 152 GLY A CA 1
ATOM 1096 C C . GLY A 1 152 ? -5.741 -11.960 -20.105 1.00 53.16 152 GLY A C 1
ATOM 1097 O O . GLY A 1 152 ? -6.246 -13.074 -20.219 1.00 53.16 152 GLY A O 1
ATOM 1098 N N . ALA A 1 153 ? -5.612 -11.129 -21.142 1.00 35.09 153 ALA A N 1
ATOM 1099 C CA . ALA A 1 153 ? -5.624 -11.645 -22.512 1.00 35.09 153 ALA A CA 1
ATOM 1100 C C . ALA A 1 153 ? -4.344 -12.490 -22.734 1.00 35.09 153 ALA A C 1
ATOM 1102 O O . ALA A 1 153 ? -3.297 -12.103 -22.207 1.00 35.09 153 ALA A O 1
ATOM 1103 N N . PRO A 1 154 ? -4.431 -13.643 -23.429 1.00 49.44 154 PRO A N 1
ATOM 1104 C CA . PRO A 1 154 ? -3.339 -14.615 -23.557 1.00 49.44 154 PRO A CA 1
ATOM 1105 C C . PRO A 1 154 ? -2.072 -14.057 -24.215 1.00 49.44 154 PRO A C 1
ATOM 1107 O O . PRO A 1 154 ? -2.192 -13.168 -25.090 1.00 49.44 154 PRO A O 1
#

Mean predicted aligned error: 16.33 Å

Foldseek 3Di:
DDPVVLVVVLVVLVVVLVVVVVVCVPDDPVVNVVVQVVCVVVVNDPDPPVVSVVSVVVSVVSVVVVVVVVVVPPPPQLVNLLVVLVVQLVVLVVLLVVLVVVVVVLVVDDDPDPVVVVVSVVSVVVSVVSNVVSVVSNVVSVVSNVVSVVVPDD

Organism: NCBI:txid1035707

Secondary structure (DSSP, 8-state):
--TTHHHHHHHHHHHHHHHHHHHHHHS-HHHHHHHHHHHHHTT--SSTTHHHHHHHHHHHHHHHHHHHHHHTT----HHHHHHHHHHHHHHHHHHHHHHHHHHHHHHT----SHHHHHHHHHHHHHHHHHHHHHHHHHHHHHHHHHHHHHT---

Radius of gyration: 32.58 Å; Cα contacts (8 Å, |Δi|>4): 64; chains: 1; bounding box: 77×37×68 Å

Solvent-accessible surface area (backbone atoms only — not comparable to full-atom values): 8553 Å² total; per-residue (Å²): 136,69,85,78,49,62,66,57,50,51,53,50,51,52,50,52,49,54,52,52,56,52,53,62,67,73,49,53,72,71,54,50,51,53,52,48,54,52,35,36,74,68,70,74,44,86,63,66,76,56,57,60,55,50,50,49,52,52,51,52,52,54,52,53,51,53,51,50,55,58,64,67,65,70,66,71,50,59,69,55,51,36,48,53,22,50,52,46,27,54,49,21,56,51,50,40,57,56,44,51,53,47,50,60,52,54,73,69,58,78,64,90,48,70,68,55,40,55,51,52,55,50,50,52,52,50,43,53,53,50,43,53,48,25,54,53,47,24,55,52,18,53,51,52,36,48,50,48,57,71,71,56,70,133

Sequence (154 aa):
MSAATAPALLTELQHAHAIIKTMLGALTIQQKSKVHEQLAAAGVSGEGMTRANERLAVIEAATAQAQLASASGQVLGGGAIRQYAGDISAHAARLEILLLEVFDKLDGIKPQDQATRSAVDAVECFTTCAMRNGVLMREAADQIAALVVEGGAP